Protein AF-A0A348YL75-F1 (afdb_monomer_lite)

Radius of gyration: 18.9 Å; chains: 1; bounding box: 39×13×55 Å

Structure (mmCIF, N/CA/C/O backbone):
data_AF-A0A348YL75-F1
#
_entry.id   AF-A0A348YL75-F1
#
loop_
_atom_site.group_PDB
_atom_site.id
_atom_site.type_symbol
_atom_site.label_atom_id
_atom_site.label_alt_id
_atom_site.label_comp_id
_atom_site.label_asym_id
_atom_site.label_entity_id
_atom_site.label_seq_id
_atom_site.pdbx_PDB_ins_code
_atom_site.Cartn_x
_atom_site.Cartn_y
_atom_site.Cartn_z
_atom_site.occupancy
_atom_site.B_iso_or_equiv
_atom_site.auth_seq_id
_atom_site.auth_comp_id
_atom_site.auth_asym_id
_atom_site.auth_atom_id
_atom_site.pdbx_PDB_mode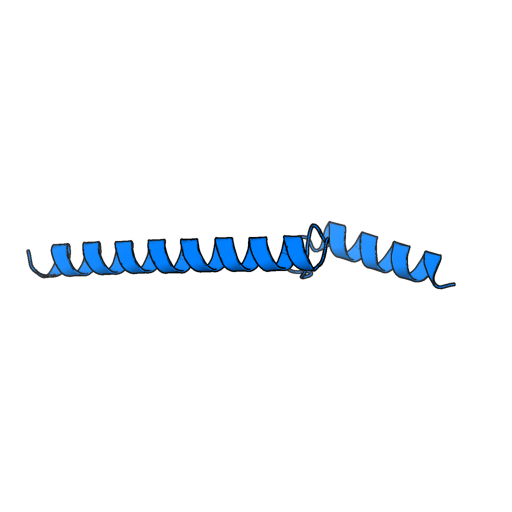l_num
ATOM 1 N N . MET A 1 1 ? -25.506 -2.563 28.607 1.00 57.16 1 MET A N 1
ATOM 2 C CA . MET A 1 1 ? -24.028 -2.439 28.515 1.00 57.16 1 MET A CA 1
ATOM 3 C C . MET A 1 1 ? -23.310 -3.592 27.796 1.00 57.16 1 MET A C 1
ATOM 5 O O . MET A 1 1 ? -22.251 -3.322 27.256 1.00 57.16 1 MET A O 1
ATOM 9 N N . ARG A 1 2 ? -23.853 -4.822 27.686 1.00 62.59 2 ARG A N 1
ATOM 10 C CA . ARG A 1 2 ? -23.204 -5.938 26.947 1.00 62.59 2 ARG A CA 1
ATOM 11 C C . ARG A 1 2 ? -22.827 -5.620 25.491 1.00 62.59 2 ARG A C 1
ATOM 13 O O . ARG A 1 2 ? -21.736 -5.962 25.059 1.00 62.59 2 ARG A O 1
ATOM 20 N N . ILE A 1 3 ? -23.705 -4.926 24.761 1.00 66.50 3 ILE A N 1
ATOM 21 C CA . ILE A 1 3 ? -23.457 -4.556 23.357 1.00 66.50 3 ILE A CA 1
ATOM 22 C C . ILE 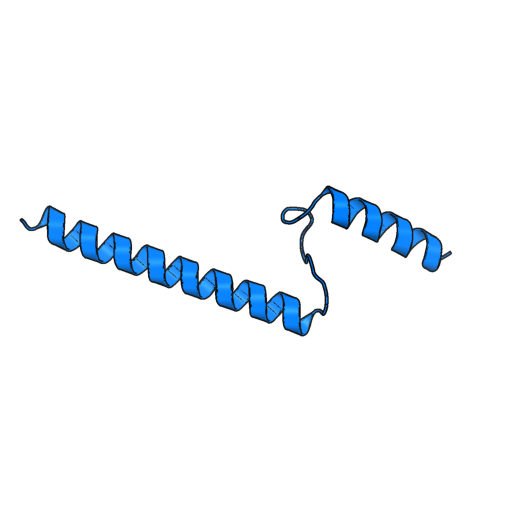A 1 3 ? -22.241 -3.620 23.242 1.00 66.50 3 ILE A C 1
ATOM 24 O O . ILE A 1 3 ? -21.421 -3.805 22.353 1.00 66.50 3 ILE A O 1
ATOM 28 N N . SER A 1 4 ? -22.064 -2.680 24.178 1.00 72.00 4 SER A N 1
ATOM 29 C CA . SER A 1 4 ? -20.945 -1.723 24.156 1.00 72.00 4 SER A CA 1
ATOM 30 C C . SER A 1 4 ? -19.588 -2.418 24.314 1.00 72.00 4 SER A C 1
ATOM 32 O O . SER A 1 4 ? -18.680 -2.189 23.519 1.00 72.00 4 SER A O 1
ATOM 34 N N . THR A 1 5 ? -19.465 -3.350 25.263 1.00 77.88 5 THR A N 1
ATOM 35 C CA . THR A 1 5 ? -18.218 -4.098 25.492 1.00 77.88 5 THR A CA 1
ATOM 36 C C . THR A 1 5 ? -17.877 -5.014 24.311 1.00 77.88 5 THR A C 1
ATOM 38 O O . THR A 1 5 ? -16.724 -5.078 23.889 1.00 77.88 5 THR A O 1
ATOM 41 N N . THR A 1 6 ? -18.875 -5.676 23.710 1.00 81.94 6 THR A N 1
ATOM 42 C CA . THR A 1 6 ? -18.670 -6.490 22.499 1.00 81.94 6 THR A CA 1
ATOM 43 C C . THR A 1 6 ? -18.264 -5.637 21.295 1.00 81.94 6 THR A C 1
ATOM 45 O O . THR A 1 6 ? -17.409 -6.054 20.515 1.00 81.94 6 THR A O 1
ATOM 48 N N . MET A 1 7 ? -18.829 -4.437 21.143 1.00 85.94 7 MET A N 1
ATOM 49 C CA . MET A 1 7 ? -18.454 -3.507 20.072 1.00 85.94 7 MET A CA 1
ATOM 50 C C . MET A 1 7 ? -17.032 -2.965 20.257 1.00 85.94 7 MET A C 1
ATOM 52 O O . MET A 1 7 ? -16.263 -2.957 19.301 1.00 85.94 7 MET A O 1
ATOM 56 N N . GLN A 1 8 ? -16.643 -2.594 21.480 1.00 85.31 8 GLN A N 1
ATOM 57 C CA . GLN A 1 8 ? -15.270 -2.176 21.794 1.00 85.31 8 GLN A CA 1
ATOM 58 C C . GLN A 1 8 ? -14.250 -3.281 21.492 1.00 85.31 8 GLN A C 1
ATOM 60 O O . GLN A 1 8 ? -13.230 -3.021 20.857 1.00 85.31 8 GLN A O 1
ATOM 65 N N . TYR A 1 9 ? -14.553 -4.524 21.873 1.00 88.94 9 TYR A N 1
ATOM 66 C CA . TYR A 1 9 ? -13.708 -5.680 21.575 1.00 88.94 9 TYR A CA 1
ATOM 67 C C . TYR A 1 9 ? -13.558 -5.923 20.065 1.00 88.94 9 TYR A C 1
ATOM 69 O O . TYR A 1 9 ? -12.444 -6.080 19.569 1.00 88.94 9 TYR A O 1
ATOM 77 N N . ARG A 1 10 ? -14.663 -5.885 19.307 1.00 89.81 10 ARG A N 1
ATOM 78 C CA . ARG A 1 10 ? -14.640 -6.037 17.840 1.00 89.81 10 ARG A CA 1
ATOM 79 C C . ARG A 1 10 ? -13.846 -4.934 17.150 1.00 89.81 10 ARG A C 1
ATOM 81 O O . ARG A 1 10 ? -13.098 -5.221 16.220 1.00 89.81 10 ARG A O 1
ATOM 88 N N . ASN A 1 11 ? -13.987 -3.693 17.610 1.00 89.62 11 ASN A N 1
ATOM 89 C CA . ASN A 1 11 ? -13.216 -2.577 17.074 1.00 89.62 11 ASN A CA 1
ATOM 90 C C . ASN A 1 11 ? -11.718 -2.803 17.299 1.00 89.62 11 ASN A C 1
ATOM 92 O O . ASN A 1 11 ? -10.945 -2.670 16.357 1.00 89.62 11 ASN A O 1
ATOM 96 N N . ASN A 1 12 ? -11.319 -3.220 18.504 1.00 90.19 12 ASN A N 1
ATOM 97 C CA . ASN A 1 12 ? -9.923 -3.529 18.817 1.00 90.19 12 ASN A CA 1
ATOM 98 C C . ASN A 1 12 ? -9.370 -4.659 17.927 1.00 90.19 12 ASN A C 1
ATOM 100 O O . ASN A 1 12 ? -8.324 -4.495 17.305 1.00 90.19 12 ASN A O 1
ATOM 104 N N . LEU A 1 13 ? -10.119 -5.754 17.752 1.00 92.75 13 LEU A N 1
ATOM 105 C CA . LEU A 1 13 ? -9.727 -6.829 16.834 1.00 92.75 13 LEU A CA 1
ATOM 106 C C . LEU A 1 13 ? -9.522 -6.336 15.398 1.00 92.75 13 LEU A C 1
ATOM 108 O O . LEU A 1 13 ? -8.549 -6.721 14.755 1.00 92.75 13 LEU A O 1
ATOM 112 N N . ARG A 1 14 ? -10.400 -5.458 14.903 1.00 93.00 14 ARG A N 1
ATOM 113 C CA . ARG A 1 14 ? -10.262 -4.877 13.563 1.00 93.00 14 ARG A CA 1
ATOM 114 C C . ARG A 1 14 ? -9.012 -4.003 13.448 1.00 93.00 14 ARG A C 1
ATOM 116 O O . ARG A 1 14 ? -8.326 -4.066 12.433 1.00 93.00 14 ARG A O 1
ATOM 123 N N . TYR A 1 15 ? -8.691 -3.221 14.480 1.00 93.31 15 TYR A N 1
ATOM 124 C CA . TYR A 1 15 ? -7.446 -2.450 14.517 1.00 93.31 15 TYR A CA 1
ATOM 125 C C . TYR A 1 15 ? -6.213 -3.354 14.480 1.00 93.31 15 TYR A C 1
ATOM 127 O O . TYR A 1 15 ? -5.306 -3.089 13.697 1.00 93.31 15 TYR A O 1
ATOM 135 N N . LEU A 1 16 ? -6.194 -4.437 15.263 1.00 92.88 16 LEU A N 1
ATOM 136 C CA . LEU A 1 16 ? -5.086 -5.398 15.261 1.00 92.88 16 LEU A CA 1
ATOM 137 C C . LEU A 1 16 ? -4.928 -6.099 13.907 1.00 92.88 16 LEU A C 1
ATOM 139 O O . LEU A 1 16 ? -3.811 -6.248 13.421 1.00 92.88 16 LEU A O 1
ATOM 143 N N . GLN A 1 17 ? -6.035 -6.486 13.271 1.00 94.00 17 GLN A N 1
ATOM 144 C CA . GLN A 1 17 ? -6.013 -7.078 11.932 1.00 94.00 17 GLN A CA 1
ATOM 145 C C . GLN A 1 17 ? -5.426 -6.116 10.894 1.00 94.00 17 GLN A C 1
ATOM 147 O O . GLN A 1 17 ? -4.534 -6.505 10.147 1.00 94.00 17 GLN A O 1
ATOM 152 N N . ASN A 1 18 ? -5.869 -4.856 10.895 1.00 93.12 18 ASN A N 1
ATOM 153 C CA . ASN A 1 18 ? -5.355 -3.836 9.978 1.00 93.12 18 ASN A CA 1
ATOM 154 C C . ASN A 1 18 ? -3.873 -3.509 10.237 1.00 93.12 18 ASN A C 1
ATOM 156 O O . ASN A 1 18 ? -3.113 -3.248 9.304 1.00 93.12 18 ASN A O 1
ATOM 160 N N . ALA A 1 19 ? -3.449 -3.498 11.503 1.00 92.38 19 ALA A N 1
ATOM 161 C CA . ALA A 1 19 ? -2.049 -3.284 11.854 1.00 92.38 19 ALA A CA 1
ATOM 162 C C . ALA A 1 19 ? -1.173 -4.432 11.332 1.00 92.38 19 ALA A C 1
ATOM 164 O O . ALA A 1 19 ? -0.145 -4.177 10.711 1.00 92.38 19 ALA A O 1
ATOM 165 N N . ASN A 1 20 ? -1.616 -5.680 11.510 1.00 92.25 20 ASN A N 1
ATOM 166 C CA . ASN A 1 20 ? -0.906 -6.847 10.992 1.00 92.25 20 ASN A CA 1
ATOM 167 C C . ASN A 1 20 ? -0.815 -6.838 9.463 1.00 92.25 20 ASN A C 1
ATOM 169 O O . ASN A 1 20 ? 0.269 -7.075 8.942 1.00 92.25 20 ASN A O 1
ATOM 173 N N . SER A 1 21 ? -1.897 -6.513 8.746 1.00 90.25 21 SER A N 1
ATOM 174 C CA . SER A 1 21 ? -1.849 -6.439 7.278 1.00 90.25 21 SER A CA 1
ATOM 175 C C . SER A 1 21 ? -0.878 -5.361 6.793 1.00 90.25 21 SER A C 1
ATOM 177 O O . SER A 1 21 ? -0.105 -5.594 5.877 1.00 90.25 21 SER A O 1
ATOM 179 N N . THR A 1 22 ? -0.839 -4.205 7.464 1.00 88.75 22 THR A N 1
ATOM 180 C CA . THR A 1 22 ? 0.092 -3.120 7.112 1.00 88.75 22 THR A CA 1
ATOM 181 C C . THR A 1 22 ? 1.556 -3.530 7.303 1.00 88.75 22 THR A C 1
ATOM 183 O O . THR A 1 22 ? 2.414 -3.162 6.501 1.00 88.75 22 THR A O 1
ATOM 186 N N . VAL A 1 23 ? 1.860 -4.275 8.371 1.00 90.25 23 VAL A N 1
ATOM 187 C CA . VAL A 1 23 ? 3.215 -4.790 8.626 1.00 90.25 23 VAL A CA 1
ATOM 188 C C . VAL A 1 23 ? 3.603 -5.845 7.590 1.00 90.25 23 VAL A C 1
ATOM 190 O O . VAL A 1 23 ? 4.738 -5.829 7.117 1.00 90.25 23 VAL A O 1
ATOM 193 N N . ASP A 1 24 ? 2.674 -6.722 7.214 1.00 89.25 24 ASP A N 1
ATOM 194 C CA . ASP A 1 24 ? 2.900 -7.748 6.191 1.00 89.25 24 ASP A CA 1
ATOM 195 C C . ASP A 1 24 ? 3.175 -7.119 4.814 1.00 89.25 24 ASP A C 1
ATOM 197 O O . ASP A 1 24 ? 4.188 -7.416 4.181 1.00 89.25 24 ASP A O 1
ATOM 201 N N . ASP A 1 25 ? 2.370 -6.131 4.412 1.00 87.88 25 ASP A N 1
ATOM 202 C CA . ASP A 1 25 ? 2.576 -5.369 3.175 1.00 87.88 25 ASP A CA 1
ATOM 203 C C . ASP A 1 25 ? 3.931 -4.641 3.171 1.00 87.88 25 ASP A C 1
ATOM 205 O O . ASP A 1 25 ? 4.651 -4.632 2.170 1.00 87.88 25 ASP A O 1
ATOM 209 N N . ALA A 1 26 ? 4.317 -4.039 4.301 1.00 85.88 26 ALA A N 1
ATOM 210 C CA . ALA A 1 26 ? 5.614 -3.383 4.438 1.00 85.88 26 ALA A CA 1
ATOM 211 C C . ALA A 1 26 ? 6.779 -4.382 4.335 1.00 85.88 26 ALA A C 1
ATOM 213 O O . ALA A 1 26 ? 7.780 -4.086 3.680 1.00 85.88 26 ALA A O 1
ATOM 214 N N . SER A 1 27 ? 6.642 -5.564 4.941 1.00 87.56 27 SER A N 1
ATOM 215 C CA . SER A 1 27 ? 7.617 -6.655 4.846 1.00 87.56 27 SER A CA 1
ATOM 216 C C . SER A 1 27 ? 7.788 -7.121 3.400 1.00 87.56 27 SER A C 1
ATOM 218 O O . SER A 1 27 ? 8.914 -7.211 2.906 1.00 87.56 27 SER A O 1
ATOM 220 N N . ASN A 1 28 ? 6.684 -7.329 2.679 1.00 86.25 28 ASN A N 1
ATOM 221 C CA . ASN A 1 28 ? 6.712 -7.731 1.273 1.00 86.25 28 ASN A CA 1
ATOM 222 C C . ASN A 1 28 ? 7.423 -6.685 0.402 1.00 86.25 28 ASN A C 1
ATOM 224 O O . ASN A 1 28 ? 8.359 -7.026 -0.324 1.00 86.25 28 ASN A O 1
ATOM 228 N N . ARG A 1 29 ? 7.106 -5.394 0.578 1.00 84.88 29 ARG A N 1
ATOM 229 C CA . ARG A 1 29 ? 7.781 -4.290 -0.133 1.00 84.88 29 ARG A CA 1
ATOM 230 C C . ARG A 1 29 ? 9.280 -4.203 0.161 1.00 84.88 29 ARG A C 1
ATOM 232 O O . ARG A 1 29 ? 10.058 -3.924 -0.751 1.00 84.88 29 ARG A O 1
ATOM 239 N N . ILE A 1 30 ? 9.699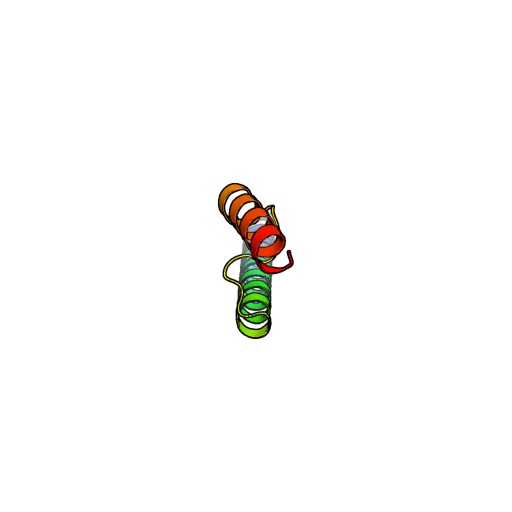 -4.439 1.407 1.00 85.56 30 ILE A N 1
ATOM 240 C CA . ILE A 1 30 ? 11.124 -4.480 1.777 1.00 85.56 30 ILE A CA 1
ATOM 241 C C . ILE A 1 30 ? 11.821 -5.643 1.067 1.00 85.56 30 ILE A C 1
ATOM 243 O O . ILE A 1 30 ? 12.882 -5.449 0.477 1.00 85.56 30 ILE A O 1
ATOM 247 N N . ASN A 1 31 ? 11.216 -6.830 1.084 1.00 85.75 31 ASN A N 1
ATOM 248 C CA . ASN A 1 31 ? 11.805 -8.028 0.493 1.00 85.75 31 ASN A CA 1
ATOM 249 C C . ASN A 1 31 ? 11.848 -7.971 -1.039 1.00 85.75 31 ASN A C 1
ATOM 251 O O . ASN A 1 31 ? 12.819 -8.424 -1.643 1.00 85.75 31 ASN A O 1
ATOM 255 N N . SER A 1 32 ? 10.823 -7.412 -1.685 1.00 84.50 32 SER A N 1
ATOM 256 C CA . SER A 1 32 ? 10.783 -7.294 -3.144 1.00 84.50 32 SER A CA 1
ATOM 257 C C . SER A 1 32 ? 11.582 -6.106 -3.678 1.00 84.50 32 SER A C 1
ATOM 259 O O . SER A 1 32 ? 11.889 -6.067 -4.870 1.00 84.50 32 SER A O 1
ATOM 261 N N . GLY A 1 33 ? 11.903 -5.126 -2.825 1.00 81.50 33 GLY A N 1
ATOM 262 C CA . GLY A 1 33 ? 12.582 -3.886 -3.207 1.00 81.50 33 GLY A CA 1
ATOM 263 C C . GLY A 1 33 ? 11.738 -2.972 -4.100 1.00 81.50 33 GLY A C 1
ATOM 264 O O . GLY A 1 33 ? 12.254 -2.008 -4.669 1.00 81.50 33 GLY A O 1
ATOM 265 N N . ARG A 1 34 ? 10.440 -3.262 -4.260 1.00 80.44 34 ARG A N 1
ATOM 266 C CA . ARG A 1 34 ? 9.524 -2.509 -5.124 1.00 80.44 34 ARG A CA 1
ATOM 267 C C . ARG A 1 34 ? 8.617 -1.627 -4.276 1.00 80.44 34 ARG A C 1
ATOM 269 O O . ARG A 1 34 ? 8.043 -2.062 -3.285 1.00 80.44 34 ARG A O 1
ATOM 276 N N . LYS A 1 35 ? 8.447 -0.375 -4.710 1.00 77.56 35 LYS A N 1
ATOM 277 C CA . LYS A 1 35 ? 7.567 0.604 -4.045 1.00 77.56 35 LYS A CA 1
ATOM 278 C C . LYS A 1 35 ? 6.084 0.209 -4.107 1.00 77.56 35 LYS A C 1
ATOM 280 O O . LYS A 1 35 ? 5.324 0.572 -3.215 1.00 77.56 35 LYS A O 1
ATOM 285 N N . PHE A 1 36 ? 5.698 -0.502 -5.161 1.00 82.00 36 PHE A N 1
ATOM 286 C CA . PHE A 1 36 ? 4.359 -1.029 -5.395 1.00 82.00 36 PHE A CA 1
ATOM 287 C C . PHE A 1 36 ? 4.491 -2.454 -5.934 1.00 82.00 36 PHE A C 1
ATOM 289 O O . PHE A 1 36 ? 5.282 -2.713 -6.849 1.00 82.00 36 PHE A O 1
ATOM 296 N N . GLU A 1 37 ? 3.741 -3.381 -5.351 1.00 76.19 37 GLU A N 1
ATOM 297 C CA . GLU A 1 37 ? 3.760 -4.795 -5.723 1.00 76.19 37 GLU A CA 1
ATOM 298 C C . GLU A 1 37 ? 2.625 -5.153 -6.671 1.00 76.19 37 GLU A C 1
ATOM 300 O O . GLU A 1 37 ? 2.814 -5.966 -7.577 1.00 76.19 37 GLU A O 1
ATOM 305 N N . THR A 1 38 ? 1.464 -4.516 -6.506 1.00 75.75 38 THR A N 1
ATOM 306 C CA . THR A 1 38 ? 0.273 -4.801 -7.309 1.00 75.75 38 THR A CA 1
ATOM 307 C C . THR A 1 38 ? -0.213 -3.561 -8.053 1.00 75.75 38 THR A C 1
ATOM 309 O O . THR A 1 38 ? -0.022 -2.425 -7.621 1.00 75.75 38 THR A O 1
ATOM 312 N N . ALA A 1 39 ? -0.886 -3.773 -9.187 1.00 69.31 39 ALA A N 1
ATOM 313 C CA . ALA A 1 39 ? -1.490 -2.688 -9.964 1.00 69.31 39 ALA A CA 1
ATOM 314 C C . ALA A 1 39 ? -2.638 -1.971 -9.222 1.00 69.31 39 ALA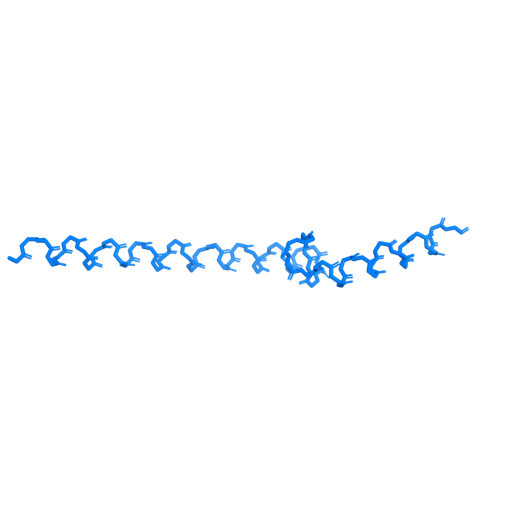 A C 1
ATOM 316 O O . ALA A 1 39 ? -3.072 -0.911 -9.662 1.00 69.31 39 ALA A O 1
ATOM 317 N N . GLY A 1 40 ? -3.129 -2.537 -8.111 1.00 75.06 40 GLY A N 1
ATOM 318 C CA . GLY A 1 40 ? -4.147 -1.914 -7.264 1.00 75.06 40 GLY A CA 1
ATOM 319 C C . GLY A 1 40 ? -3.604 -0.809 -6.353 1.00 75.06 40 GLY A C 1
ATOM 320 O O . GLY A 1 40 ? -4.377 0.044 -5.930 1.00 75.06 40 GLY A O 1
ATOM 321 N N . GLU A 1 41 ? -2.297 -0.798 -6.069 1.00 80.12 41 GLU A N 1
ATOM 322 C CA . GLU A 1 41 ? -1.665 0.207 -5.198 1.00 80.12 41 GLU A CA 1
ATOM 323 C C . GLU A 1 41 ? -1.343 1.506 -5.947 1.00 80.12 41 GLU A C 1
ATOM 325 O O . GLU A 1 41 ? -1.579 2.596 -5.431 1.00 80.12 41 GLU A O 1
ATOM 330 N N . ASP A 1 42 ? -0.821 1.388 -7.171 1.00 82.75 42 ASP A N 1
ATOM 331 C CA . ASP A 1 42 ? -0.610 2.509 -8.088 1.00 82.75 42 ASP A CA 1
ATOM 332 C C . ASP A 1 42 ? -0.699 2.022 -9.546 1.00 82.75 42 ASP A C 1
ATOM 334 O O . ASP A 1 42 ? 0.302 1.586 -10.129 1.00 82.75 42 ASP A O 1
ATOM 338 N N . PRO A 1 43 ? -1.888 2.086 -10.169 1.00 81.00 43 PRO A N 1
ATOM 339 C CA . PRO A 1 43 ? -2.063 1.637 -11.547 1.00 81.00 43 PRO A CA 1
ATOM 340 C C . PRO A 1 43 ? -1.265 2.493 -12.541 1.00 81.00 43 PRO A C 1
ATOM 342 O O . PRO A 1 43 ? -0.808 1.983 -13.566 1.00 81.00 43 PRO A O 1
AT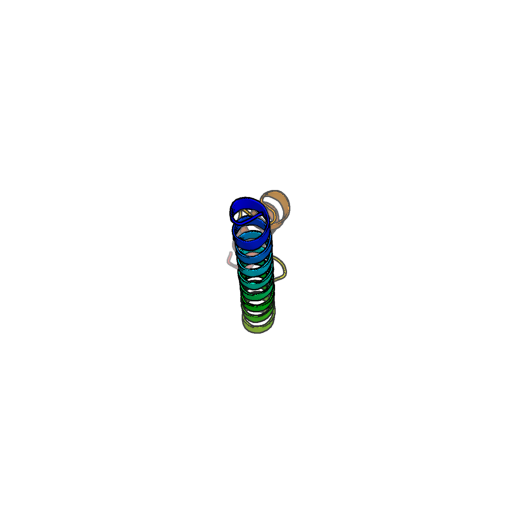OM 345 N N . SER A 1 44 ? -1.049 3.778 -12.234 1.00 84.00 44 SER A N 1
ATOM 346 C CA . SER A 1 44 ? -0.299 4.695 -13.096 1.00 84.00 44 SER A CA 1
ATOM 347 C C . SER A 1 44 ? 1.205 4.410 -13.059 1.00 84.00 44 SER A C 1
ATOM 349 O O . SER A 1 44 ? 1.837 4.251 -14.108 1.00 84.00 44 SER A O 1
ATOM 351 N N . GLY A 1 45 ? 1.765 4.237 -11.859 1.00 83.00 45 GLY A N 1
ATOM 352 C CA . GLY A 1 45 ? 3.157 3.854 -11.646 1.00 83.00 45 GLY A CA 1
ATOM 353 C C . GLY A 1 45 ? 3.463 2.455 -12.179 1.00 83.00 45 GLY A C 1
ATOM 354 O O . GLY A 1 45 ? 4.505 2.253 -12.806 1.00 83.00 45 GLY A O 1
ATOM 355 N N . MET A 1 46 ? 2.536 1.503 -12.025 1.00 85.50 46 MET A N 1
ATOM 356 C CA . MET A 1 46 ? 2.697 0.144 -12.550 1.00 85.50 46 MET A CA 1
ATOM 357 C C . MET A 1 46 ? 2.665 0.107 -14.084 1.00 85.50 46 MET A C 1
ATOM 359 O O . MET A 1 46 ? 3.493 -0.567 -14.696 1.00 85.50 46 MET A O 1
ATOM 363 N N . SER A 1 47 ? 1.771 0.863 -14.732 1.00 82.81 47 SER A N 1
ATOM 364 C CA . SER A 1 47 ? 1.746 0.953 -16.198 1.00 82.81 47 SER A CA 1
ATOM 365 C C . SER A 1 47 ? 3.050 1.524 -16.759 1.00 82.81 47 SER A C 1
ATOM 367 O O . SER A 1 47 ? 3.563 1.013 -17.757 1.00 82.81 47 SER A O 1
ATOM 369 N N . ALA A 1 48 ? 3.607 2.551 -16.111 1.00 85.25 48 ALA A N 1
ATOM 370 C CA . ALA A 1 48 ? 4.892 3.122 -16.499 1.00 85.25 48 ALA A CA 1
ATOM 371 C C . ALA A 1 48 ? 6.032 2.112 -16.309 1.00 85.25 48 ALA A C 1
ATOM 373 O O . ALA A 1 48 ? 6.847 1.936 -17.213 1.00 85.25 48 ALA A O 1
ATOM 374 N N . LYS A 1 49 ? 6.053 1.401 -15.176 1.00 84.19 49 LYS A N 1
ATOM 375 C CA . LYS A 1 49 ? 7.029 0.340 -14.902 1.00 84.19 49 LYS A CA 1
ATOM 376 C C . LYS A 1 49 ? 7.028 -0.726 -16.002 1.00 84.19 49 LYS A C 1
ATOM 378 O O . LYS A 1 49 ? 8.084 -0.996 -16.557 1.00 84.19 49 LYS A O 1
ATOM 383 N N . ILE A 1 50 ? 5.863 -1.273 -16.359 1.00 85.94 50 ILE A N 1
ATOM 384 C CA . ILE A 1 50 ? 5.739 -2.308 -17.404 1.00 85.94 50 ILE A CA 1
ATOM 385 C C . ILE A 1 50 ? 6.268 -1.795 -18.749 1.00 85.94 50 ILE A C 1
ATOM 387 O O . ILE A 1 50 ? 6.986 -2.505 -19.449 1.00 85.94 50 ILE A O 1
ATOM 391 N N . LYS A 1 51 ? 5.953 -0.542 -19.103 1.00 86.75 51 LYS A N 1
ATOM 392 C CA . LYS A 1 51 ? 6.450 0.084 -20.334 1.00 86.75 51 LYS A CA 1
ATOM 393 C C . LYS A 1 51 ? 7.979 0.171 -20.353 1.00 86.75 51 LYS A C 1
ATOM 395 O O . LYS A 1 51 ? 8.587 -0.140 -21.373 1.00 86.75 51 LYS A O 1
ATOM 400 N N . TYR A 1 52 ? 8.593 0.604 -19.253 1.00 85.88 52 TYR A N 1
ATOM 401 C CA . TYR A 1 52 ? 10.049 0.716 -19.166 1.00 85.88 52 TYR A CA 1
ATOM 402 C C . TYR A 1 52 ? 10.734 -0.651 -19.094 1.00 85.88 52 TYR A C 1
ATOM 404 O O . TYR A 1 52 ? 11.746 -0.834 -19.758 1.00 85.88 52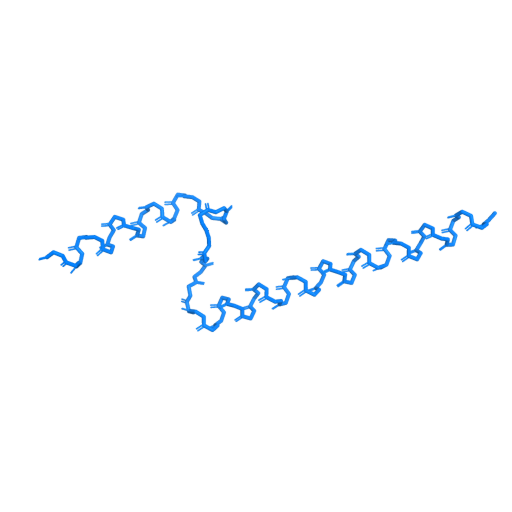 TYR A O 1
ATOM 412 N N . GLU A 1 53 ? 10.173 -1.627 -18.375 1.00 85.31 53 GLU A N 1
ATOM 413 C CA . GLU A 1 53 ? 10.680 -3.007 -18.375 1.00 85.31 53 GLU A CA 1
ATOM 414 C C . GLU A 1 53 ? 10.667 -3.605 -19.788 1.00 85.31 53 GLU A C 1
ATOM 416 O O . GLU A 1 53 ? 11.664 -4.182 -20.215 1.00 85.31 53 GLU A O 1
ATOM 421 N N . GLY A 1 54 ? 9.589 -3.397 -20.551 1.00 85.00 54 GLY A N 1
ATOM 422 C CA . GLY A 1 54 ? 9.504 -3.843 -21.944 1.00 85.00 54 GLY A CA 1
ATOM 423 C C . GLY A 1 54 ? 10.524 -3.174 -22.871 1.00 85.00 54 GLY A C 1
ATOM 424 O O . GLY A 1 54 ? 11.046 -3.834 -23.761 1.00 85.00 54 GLY A O 1
ATOM 425 N N . ALA A 1 55 ? 10.838 -1.895 -22.647 1.00 82.06 55 ALA A N 1
ATOM 426 C CA . ALA A 1 55 ? 11.839 -1.161 -23.426 1.00 82.06 55 ALA A CA 1
ATOM 427 C C . ALA A 1 55 ? 13.293 -1.510 -23.057 1.00 82.06 55 ALA A C 1
ATOM 429 O O . ALA A 1 55 ? 14.192 -1.295 -23.859 1.00 82.06 55 ALA A O 1
ATOM 430 N N . ILE A 1 56 ? 13.536 -2.000 -21.838 1.00 81.81 56 ILE A N 1
ATOM 431 C CA . ILE A 1 56 ? 14.862 -2.456 -21.391 1.00 81.81 56 ILE A CA 1
ATOM 432 C C . ILE A 1 56 ? 15.128 -3.898 -21.849 1.00 81.81 56 ILE A C 1
ATOM 434 O O . ILE A 1 56 ? 16.276 -4.271 -22.064 1.00 81.81 56 ILE A O 1
ATOM 438 N N . ALA A 1 57 ? 14.081 -4.718 -21.967 1.00 80.75 57 ALA A N 1
ATOM 439 C CA . ALA A 1 57 ? 14.188 -6.118 -22.373 1.00 80.75 57 ALA A CA 1
ATOM 440 C C . ALA A 1 57 ? 14.355 -6.328 -23.893 1.00 80.75 57 ALA A C 1
ATOM 442 O O . ALA A 1 57 ? 14.664 -7.446 -24.308 1.00 80.75 57 ALA A O 1
ATOM 443 N N . SER A 1 58 ? 14.122 -5.289 -24.703 1.00 55.72 58 SER A N 1
ATOM 444 C CA . SER A 1 58 ? 14.338 -5.256 -26.159 1.00 55.72 58 SER A CA 1
ATOM 445 C C . SER A 1 58 ? 15.737 -4.779 -26.521 1.00 55.72 58 SER A C 1
ATOM 447 O O . SER A 1 58 ? 16.352 -5.404 -27.410 1.00 55.72 58 SER A O 1
#

pLDDT: mean 83.34, std 8.26, range [55.72, 94.0]

Secondary structure (DSSP, 8-state):
-HHHHHHHHHHHHHHHHHHHHHHHHHHHHHHH--S-SSTTT-HHHHHHHHHHHHHH--

Sequence (58 aa):
MRISTTMQYRNNLRYLQNANSTVDDASNRINSGRKFETAGEDPSGMSAKIKYEGAIAS

Foldseek 3Di:
DVVVVVVVVVVVVVVVVVVVVVVVVVVVCVVVVDPDDDCVVPVPVVVVVVVVVVVVVD